Protein AF-A0A971YAR0-F1 (afdb_monomer_lite)

pLDDT: mean 70.69, std 19.48, range [30.86, 94.81]

Structure (mmCIF, N/CA/C/O backbone):
data_AF-A0A971YAR0-F1
#
_entry.id   AF-A0A971YAR0-F1
#
loop_
_atom_site.group_PDB
_atom_site.id
_atom_site.type_symbol
_atom_site.label_atom_id
_atom_site.label_alt_id
_atom_site.label_comp_id
_atom_site.label_asym_id
_atom_site.label_entity_id
_atom_site.label_seq_id
_atom_site.pdbx_PDB_ins_code
_atom_site.Cartn_x
_atom_site.Cartn_y
_atom_site.Cartn_z
_atom_site.occupancy
_atom_site.B_iso_or_equiv
_atom_site.auth_seq_id
_atom_site.auth_comp_id
_atom_site.auth_asym_id
_atom_site.auth_atom_id
_atom_site.pdbx_PDB_model_num
ATOM 1 N N . MET A 1 1 ? -24.873 -37.714 5.756 1.00 39.41 1 MET A N 1
ATOM 2 C CA . MET A 1 1 ? -25.606 -36.877 6.739 1.00 39.41 1 MET A CA 1
ATOM 3 C C . MET A 1 1 ? -24.725 -35.756 7.302 1.00 39.41 1 MET A C 1
ATOM 5 O O . MET A 1 1 ? -25.153 -34.612 7.258 1.00 39.41 1 MET A O 1
ATOM 9 N N . ALA A 1 2 ? -23.466 -36.029 7.676 1.00 34.53 2 ALA A N 1
ATOM 10 C CA . ALA A 1 2 ? -22.486 -35.012 8.099 1.00 34.53 2 ALA A CA 1
ATOM 11 C C . ALA A 1 2 ? -22.205 -33.896 7.060 1.00 34.53 2 ALA A C 1
ATOM 13 O O . ALA A 1 2 ? -22.067 -32.734 7.424 1.00 34.53 2 ALA A O 1
ATOM 14 N N . GLN A 1 3 ? -22.217 -34.210 5.757 1.00 34.34 3 GLN A N 1
ATOM 15 C CA . GLN A 1 3 ? -22.042 -33.209 4.689 1.00 34.34 3 GLN A CA 1
ATOM 16 C C . GLN A 1 3 ? -23.169 -32.164 4.614 1.00 34.34 3 GLN A C 1
ATOM 18 O O . GLN A 1 3 ? -22.907 -31.018 4.264 1.00 34.34 3 GLN A O 1
ATOM 23 N N . LYS A 1 4 ? -24.413 -32.527 4.966 1.00 45.34 4 LYS A N 1
ATOM 24 C CA . LYS A 1 4 ? -25.545 -31.581 4.960 1.00 45.34 4 LYS A CA 1
ATOM 25 C C . LYS A 1 4 ? -25.532 -30.649 6.178 1.00 45.34 4 LYS A C 1
ATOM 27 O O . LYS A 1 4 ? -25.968 -29.513 6.054 1.00 45.34 4 LYS A O 1
ATOM 32 N N . LEU A 1 5 ? -24.984 -31.103 7.310 1.00 39.19 5 LEU A N 1
ATOM 33 C CA . LEU A 1 5 ? -24.801 -30.289 8.517 1.00 39.19 5 LEU A CA 1
ATOM 34 C C . LEU A 1 5 ? -23.653 -29.278 8.343 1.00 39.19 5 LEU A C 1
ATOM 36 O O . LEU A 1 5 ? -23.787 -28.115 8.706 1.00 39.19 5 LEU A O 1
ATOM 40 N N . CYS A 1 6 ? -22.561 -29.696 7.694 1.00 32.47 6 CYS A N 1
ATOM 41 C CA . CYS A 1 6 ? -21.409 -28.838 7.404 1.00 32.47 6 CYS A CA 1
ATOM 42 C C . CYS A 1 6 ? -21.792 -27.618 6.539 1.00 32.47 6 CYS A C 1
ATOM 44 O O . CYS A 1 6 ? -21.355 -26.506 6.807 1.00 32.47 6 CYS A O 1
ATOM 46 N N . ALA A 1 7 ? -22.690 -27.802 5.564 1.00 42.50 7 ALA A N 1
ATOM 47 C CA . ALA A 1 7 ? -23.172 -26.733 4.684 1.00 42.50 7 ALA A CA 1
ATOM 48 C C . ALA A 1 7 ? -24.172 -25.752 5.336 1.00 42.50 7 ALA A C 1
ATOM 50 O O . ALA A 1 7 ? -24.438 -24.702 4.758 1.00 42.50 7 ALA A O 1
ATOM 51 N N . GLN A 1 8 ? -24.750 -26.095 6.495 1.00 42.44 8 GLN A N 1
ATOM 52 C CA . GLN A 1 8 ? -25.679 -25.228 7.239 1.00 42.44 8 GLN A CA 1
ATOM 53 C C . GLN A 1 8 ? -25.004 -24.475 8.394 1.00 42.44 8 GLN A C 1
ATOM 55 O O . GLN A 1 8 ? -25.495 -23.422 8.785 1.00 42.44 8 GLN A O 1
ATOM 60 N N . VAL A 1 9 ? -23.897 -25.002 8.931 1.00 42.75 9 VAL A N 1
ATOM 61 C CA . VAL A 1 9 ? -23.142 -24.395 10.044 1.00 42.75 9 VAL A CA 1
ATOM 62 C C . VAL A 1 9 ? -22.000 -23.507 9.543 1.00 42.75 9 VAL A C 1
ATOM 64 O O . VAL A 1 9 ? -21.691 -22.493 10.161 1.00 42.75 9 VAL A O 1
ATOM 67 N N . LEU A 1 10 ? -21.389 -23.851 8.406 1.00 34.78 10 LEU A N 1
ATOM 68 C CA . LEU A 1 10 ? -20.441 -22.972 7.732 1.00 34.78 10 LEU A CA 1
ATOM 69 C C . LEU A 1 10 ? -21.243 -21.990 6.885 1.00 34.78 10 LEU A C 1
ATOM 71 O O . LEU A 1 10 ? -21.615 -22.302 5.751 1.00 34.78 10 LEU A O 1
ATOM 75 N N . GLU A 1 11 ? -21.525 -20.807 7.434 1.00 35.91 11 GLU A N 1
ATOM 76 C CA . GLU A 1 11 ? -21.891 -19.660 6.610 1.00 35.91 11 GLU A CA 1
ATOM 77 C C . GLU A 1 11 ? -20.928 -19.615 5.425 1.00 35.91 11 GLU A C 1
ATOM 79 O O . GLU A 1 11 ? -19.709 -19.538 5.591 1.00 35.91 11 GLU A O 1
ATOM 84 N N . LYS A 1 12 ? -21.496 -19.747 4.223 1.00 30.86 12 LYS A N 1
ATOM 85 C CA . LYS A 1 12 ? -20.784 -19.665 2.951 1.00 30.86 12 LYS A CA 1
ATOM 86 C C . LYS A 1 12 ? -19.817 -18.483 3.064 1.00 30.86 12 LYS A C 1
ATOM 88 O O . LYS A 1 12 ? -20.314 -17.368 3.254 1.00 30.86 12 LYS A O 1
ATOM 93 N N . PRO A 1 13 ? -18.486 -18.682 3.003 1.00 32.56 13 PRO A N 1
ATOM 94 C CA . PRO A 1 13 ? -17.567 -17.573 3.160 1.00 32.56 13 PRO A CA 1
ATOM 95 C C . PRO A 1 13 ? -17.886 -16.602 2.031 1.00 32.56 13 PRO A C 1
ATOM 97 O O . PRO A 1 13 ? -17.670 -16.897 0.853 1.00 32.56 13 PRO A O 1
ATOM 100 N N . LYS A 1 14 ? -18.487 -15.460 2.387 1.00 43.12 14 LYS A N 1
ATOM 101 C CA . LYS A 1 14 ? -18.512 -14.294 1.510 1.00 43.12 14 LYS A CA 1
ATOM 102 C C . LYS A 1 14 ? -17.048 -14.101 1.111 1.00 43.12 14 LYS A C 1
ATOM 104 O O . LYS A 1 14 ? -16.207 -14.181 2.013 1.00 43.12 14 LYS A O 1
ATOM 109 N N . PRO A 1 15 ? -16.738 -13.976 -0.193 1.00 41.28 15 PRO A N 1
ATOM 110 C CA . PRO A 1 15 ? -15.361 -13.966 -0.682 1.00 41.28 15 PRO A CA 1
ATOM 111 C C . PRO A 1 15 ? -14.512 -13.101 0.251 1.00 41.28 15 PRO A C 1
ATOM 113 O O . PRO A 1 15 ? -14.983 -12.019 0.622 1.00 41.28 15 PRO A O 1
ATOM 116 N N . PRO A 1 16 ? -13.353 -13.598 0.728 1.00 48.84 16 PRO A N 1
ATOM 117 C CA . PRO A 1 16 ? -12.630 -12.949 1.810 1.00 48.84 16 PRO A CA 1
ATOM 118 C C . PRO A 1 16 ? -12.417 -11.493 1.410 1.00 48.84 16 PRO A C 1
ATOM 120 O O . PRO A 1 16 ? -11.803 -11.235 0.381 1.00 48.84 16 PRO A O 1
ATOM 123 N N . LEU A 1 17 ? -12.954 -10.540 2.183 1.00 40.97 17 LEU A N 1
ATOM 124 C CA . LEU A 1 17 ? -12.866 -9.102 1.880 1.00 40.97 17 LEU A CA 1
ATOM 125 C C . LEU A 1 17 ? -11.411 -8.619 1.712 1.00 40.97 17 LEU A C 1
ATOM 127 O O . LEU A 1 17 ? -11.174 -7.570 1.129 1.00 40.97 17 LEU A O 1
ATOM 131 N N . TRP A 1 18 ? -10.427 -9.418 2.128 1.00 40.47 18 TRP A N 1
ATOM 132 C CA . TRP A 1 18 ? -9.013 -9.277 1.774 1.00 40.47 18 TRP A CA 1
ATOM 133 C C . TRP A 1 18 ? -8.737 -9.248 0.256 1.00 40.47 18 TRP A C 1
ATOM 135 O O . TRP A 1 18 ? -7.773 -8.621 -0.171 1.00 40.47 18 TRP A O 1
ATOM 145 N N . MET A 1 19 ? -9.609 -9.832 -0.575 1.00 39.19 19 MET A N 1
ATOM 146 C CA . MET A 1 19 ? -9.590 -9.697 -2.038 1.00 39.19 19 MET A CA 1
ATOM 147 C C . MET A 1 19 ? -10.047 -8.320 -2.535 1.00 39.19 19 MET A C 1
ATOM 149 O O . MET A 1 19 ? -9.838 -8.031 -3.700 1.00 39.19 19 MET A O 1
ATOM 153 N N . ILE A 1 20 ? -10.642 -7.456 -1.705 1.00 44.25 20 ILE A N 1
ATOM 154 C CA . ILE A 1 20 ? -10.951 -6.061 -2.078 1.00 44.25 20 ILE A CA 1
ATOM 155 C C . ILE A 1 20 ? -9.705 -5.166 -1.945 1.00 44.25 20 ILE A C 1
ATOM 157 O O . ILE A 1 20 ? -9.559 -4.176 -2.660 1.00 44.25 20 ILE A O 1
ATOM 161 N N . LEU A 1 21 ? -8.761 -5.544 -1.075 1.00 42.69 21 LEU A N 1
ATOM 162 C CA . LEU A 1 21 ? -7.435 -4.918 -0.961 1.00 42.69 21 LEU A CA 1
ATOM 163 C C . LEU A 1 21 ? -6.508 -5.284 -2.135 1.00 42.69 21 LEU A C 1
ATOM 165 O O . LEU A 1 21 ? -5.467 -4.655 -2.340 1.00 42.69 21 LEU A O 1
ATOM 169 N N . ILE A 1 22 ? -6.915 -6.278 -2.924 1.00 50.94 22 ILE A N 1
ATOM 170 C CA . ILE A 1 22 ? -6.308 -6.678 -4.186 1.00 50.94 22 ILE A CA 1
ATOM 171 C C . ILE A 1 22 ? -7.224 -6.142 -5.291 1.00 50.94 22 ILE A C 1
ATOM 173 O O . ILE A 1 22 ? -8.268 -6.735 -5.549 1.00 50.94 22 ILE A O 1
ATOM 177 N N . PRO A 1 23 ? -6.911 -5.014 -5.945 1.00 44.28 23 PRO A N 1
ATOM 178 C CA . PRO A 1 23 ? -7.763 -4.530 -7.018 1.00 44.28 23 PRO A CA 1
ATOM 179 C C . PRO A 1 23 ? -7.987 -5.612 -8.084 1.00 44.28 23 PRO A C 1
ATOM 181 O O . PRO A 1 23 ? -7.070 -6.302 -8.534 1.00 44.28 23 PRO A O 1
ATOM 184 N N . ILE A 1 24 ? -9.263 -5.767 -8.432 1.00 41.56 24 ILE A N 1
ATOM 185 C CA . ILE A 1 24 ? -9.813 -6.820 -9.277 1.00 41.56 24 ILE A CA 1
ATOM 186 C C . ILE A 1 24 ? -9.396 -6.597 -10.743 1.00 41.56 24 ILE A C 1
ATOM 188 O O . ILE A 1 24 ? -9.927 -5.740 -11.437 1.00 41.56 24 ILE A O 1
ATOM 192 N N . PHE A 1 25 ? -8.431 -7.423 -11.156 1.00 43.78 25 PHE A N 1
ATOM 193 C CA . PHE A 1 25 ? -8.344 -8.250 -12.372 1.00 43.78 25 PHE A CA 1
ATOM 194 C C . PHE A 1 25 ? -8.268 -7.635 -13.791 1.00 43.78 25 PHE A C 1
ATOM 196 O O . PHE A 1 25 ? -9.245 -7.173 -14.370 1.00 43.78 25 PHE A O 1
ATOM 203 N N . PHE A 1 26 ? -7.097 -7.848 -14.416 1.00 41.09 26 PHE A N 1
ATOM 204 C CA . PHE A 1 26 ? -6.846 -8.735 -15.578 1.00 41.09 26 PHE A CA 1
ATOM 205 C C . PHE A 1 26 ? -7.634 -8.624 -16.895 1.00 41.09 26 PHE A C 1
ATOM 207 O O . PHE A 1 26 ? -7.280 -9.318 -17.846 1.00 41.09 26 PHE A O 1
ATOM 214 N N . ILE A 1 27 ? -8.635 -7.762 -17.035 1.00 36.16 27 ILE A N 1
ATOM 215 C CA . ILE A 1 27 ? -9.482 -7.789 -18.240 1.00 36.16 27 ILE A CA 1
ATOM 216 C C . ILE A 1 27 ? -8.954 -6.867 -19.350 1.00 36.16 27 ILE A C 1
ATOM 218 O O . ILE A 1 27 ? -9.057 -7.207 -20.526 1.00 36.16 27 ILE A O 1
ATOM 222 N N . PHE A 1 28 ? -8.289 -5.758 -19.019 1.00 35.97 28 PHE A N 1
ATOM 223 C CA . PHE A 1 28 ? -7.847 -4.796 -20.042 1.00 35.97 28 PHE A CA 1
ATOM 224 C C . PHE A 1 28 ? -6.540 -5.148 -20.763 1.00 35.97 28 PHE A C 1
ATOM 226 O O . PHE A 1 28 ? -6.228 -4.541 -21.781 1.00 35.97 28 PHE A O 1
ATOM 233 N N . PHE A 1 29 ? -5.820 -6.186 -20.329 1.00 35.81 29 PHE A N 1
ATOM 234 C CA . PHE A 1 29 ? -4.683 -6.723 -21.090 1.00 35.81 29 PHE A CA 1
ATOM 235 C C . PHE A 1 29 ? -5.084 -7.813 -22.099 1.00 35.81 29 PHE A C 1
ATOM 237 O O . PHE A 1 29 ? -4.245 -8.259 -22.879 1.00 35.81 29 PHE A O 1
ATOM 244 N N . ALA A 1 30 ? -6.362 -8.220 -22.135 1.00 35.16 30 ALA A N 1
ATOM 245 C CA . ALA A 1 30 ? -6.854 -9.346 -22.933 1.00 35.16 30 ALA A CA 1
ATOM 246 C C . ALA A 1 30 ? -6.723 -9.167 -24.457 1.00 35.16 30 ALA A C 1
ATOM 248 O O . ALA A 1 30 ? -6.580 -10.162 -25.163 1.00 35.16 30 ALA A O 1
ATOM 249 N N . GLN A 1 31 ? -6.690 -7.937 -24.981 1.00 34.34 31 GLN A N 1
ATOM 250 C CA . GLN A 1 31 ? -6.582 -7.721 -26.433 1.00 34.34 31 GLN A CA 1
ATOM 251 C C . GLN A 1 31 ? -5.169 -7.945 -27.005 1.00 34.34 31 GLN A C 1
ATOM 253 O O . GLN A 1 31 ? -5.053 -8.235 -28.191 1.00 34.34 31 GLN A O 1
ATOM 258 N N . LYS A 1 32 ? -4.108 -7.929 -26.180 1.00 37.78 32 LYS A N 1
ATOM 259 C CA . LYS A 1 32 ? -2.746 -8.375 -26.565 1.00 37.78 32 LYS A CA 1
ATOM 260 C C . LYS A 1 32 ? -2.395 -9.775 -26.010 1.00 37.78 32 LYS A C 1
ATOM 262 O O . LYS A 1 32 ? -1.266 -10.236 -26.150 1.00 37.78 32 LYS A O 1
ATOM 267 N N . MET A 1 33 ? -3.356 -10.487 -25.404 1.00 36.94 33 MET A N 1
ATOM 268 C CA . MET A 1 33 ? -3.136 -11.694 -24.581 1.00 36.94 33 MET A CA 1
ATOM 269 C C . MET A 1 33 ? -3.247 -13.031 -25.332 1.00 36.94 33 MET A C 1
ATOM 271 O O . MET A 1 33 ? -3.448 -14.073 -24.710 1.00 36.94 33 MET A O 1
ATOM 275 N N . GLN A 1 34 ? -3.103 -13.051 -26.658 1.00 33.66 34 GLN A N 1
ATOM 276 C CA . GLN A 1 34 ? -3.107 -14.322 -27.396 1.00 33.66 34 GLN A CA 1
ATOM 277 C C . GLN A 1 34 ? -1.760 -15.075 -27.300 1.00 33.66 34 GLN A C 1
ATOM 279 O O . GLN A 1 34 ? -1.705 -16.254 -27.636 1.00 33.66 34 GLN A O 1
ATOM 284 N N . GLN A 1 35 ? -0.699 -14.445 -26.764 1.00 38.16 35 GLN A N 1
ATOM 285 C CA . GLN A 1 35 ? 0.647 -15.039 -26.639 1.00 38.16 35 GLN A CA 1
ATOM 286 C C . GLN A 1 35 ? 1.118 -15.357 -25.198 1.00 38.16 35 GLN A C 1
ATOM 288 O O . GLN A 1 35 ? 2.172 -15.960 -25.034 1.00 38.16 35 GLN A O 1
ATOM 293 N N . TYR A 1 36 ? 0.368 -15.027 -24.137 1.00 39.91 36 TYR A N 1
ATOM 294 C CA . TYR A 1 36 ? 0.932 -14.934 -22.770 1.00 39.91 36 TYR A CA 1
ATOM 295 C C . TYR A 1 36 ? 0.249 -15.801 -21.692 1.00 39.91 36 TYR A C 1
ATOM 297 O O . TYR A 1 36 ? 0.020 -15.357 -20.568 1.00 39.91 36 TYR A O 1
ATOM 305 N N . ARG A 1 37 ? -0.033 -17.083 -21.968 1.00 37.09 37 ARG A N 1
ATOM 306 C CA . ARG A 1 37 ? -0.578 -18.003 -20.939 1.00 37.09 37 ARG A CA 1
ATOM 307 C C . ARG A 1 37 ? 0.352 -18.214 -19.726 1.00 37.09 37 ARG A C 1
ATOM 309 O O . ARG A 1 37 ? -0.143 -18.530 -18.654 1.00 37.09 37 ARG A O 1
ATOM 316 N N . ALA A 1 38 ? 1.656 -17.953 -19.854 1.00 41.38 38 ALA A N 1
ATOM 317 C CA . ALA A 1 38 ? 2.619 -17.973 -18.743 1.00 41.38 38 ALA A CA 1
ATOM 318 C C . ALA A 1 38 ? 2.750 -16.626 -17.986 1.00 41.38 38 ALA A C 1
ATOM 320 O O . ALA A 1 38 ? 3.258 -16.587 -16.869 1.00 41.38 38 ALA A O 1
ATOM 321 N N . GLY A 1 39 ? 2.286 -15.507 -18.562 1.00 39.69 39 GLY A N 1
ATOM 322 C CA . GLY A 1 39 ? 2.438 -14.172 -17.959 1.00 39.69 39 GLY A CA 1
ATOM 323 C C . GLY A 1 39 ? 1.466 -13.885 -16.817 1.00 39.69 39 GLY A C 1
ATOM 324 O O . GLY A 1 39 ? 1.789 -13.128 -15.906 1.00 39.69 39 GLY A O 1
ATOM 325 N N . HIS A 1 40 ? 0.290 -14.515 -16.839 1.00 43.59 40 HIS A N 1
ATOM 326 C CA . HIS A 1 40 ? -0.781 -14.282 -15.871 1.00 43.59 40 HIS A CA 1
ATOM 327 C C . HIS A 1 40 ? -0.398 -14.718 -14.449 1.00 43.59 40 HIS A C 1
ATOM 329 O O . HIS A 1 40 ? -0.542 -13.948 -13.502 1.00 43.59 40 HIS A O 1
ATOM 335 N N . GLU A 1 41 ? 0.139 -15.930 -14.288 1.00 45.78 41 GLU A N 1
ATOM 336 C CA . GLU A 1 41 ? 0.553 -16.441 -12.975 1.00 45.78 41 GLU A CA 1
ATOM 337 C C . GLU A 1 41 ? 1.734 -15.660 -12.395 1.00 45.78 41 GLU A C 1
ATOM 339 O O . GLU A 1 41 ? 1.737 -15.351 -11.204 1.00 45.78 41 GLU A O 1
ATOM 344 N N . ASN A 1 42 ? 2.700 -15.279 -13.235 1.00 45.25 42 ASN A N 1
ATOM 345 C CA . ASN A 1 42 ? 3.830 -14.453 -12.814 1.00 45.25 42 ASN A CA 1
ATOM 346 C C . ASN A 1 42 ? 3.392 -13.041 -12.422 1.00 45.25 42 ASN A C 1
ATOM 348 O O . ASN A 1 42 ? 3.889 -12.513 -11.434 1.00 45.25 42 ASN A O 1
ATOM 352 N N . PHE A 1 43 ? 2.426 -12.443 -13.122 1.00 45.31 43 PHE A N 1
ATOM 353 C CA . PHE A 1 43 ? 1.889 -11.140 -12.736 1.00 45.31 43 PHE A CA 1
ATOM 354 C C . PHE A 1 43 ? 1.130 -11.205 -11.408 1.00 45.31 43 PHE A C 1
ATOM 356 O O . PHE A 1 43 ? 1.403 -10.393 -10.530 1.00 45.31 43 PHE A O 1
ATOM 363 N N . VAL A 1 44 ? 0.223 -12.179 -11.222 1.00 49.59 44 VAL A N 1
ATOM 364 C CA . VAL A 1 44 ? -0.472 -12.376 -9.932 1.00 49.59 44 VAL A CA 1
ATOM 365 C C . VAL A 1 44 ? 0.556 -12.543 -8.816 1.00 49.59 44 VAL A C 1
ATOM 367 O O . VAL A 1 44 ? 0.474 -11.873 -7.789 1.00 49.59 44 VAL A O 1
ATOM 370 N N . ARG A 1 45 ? 1.554 -13.406 -9.033 1.00 55.53 45 ARG A N 1
ATOM 371 C CA . ARG A 1 45 ? 2.616 -13.672 -8.064 1.00 55.53 45 ARG A CA 1
ATOM 372 C C . ARG A 1 45 ? 3.397 -12.400 -7.738 1.00 55.53 45 ARG A C 1
ATOM 374 O O . ARG A 1 45 ? 3.489 -12.052 -6.569 1.00 55.53 45 ARG A O 1
ATOM 381 N N . ASN A 1 46 ? 3.878 -11.667 -8.738 1.00 59.12 46 ASN A N 1
ATOM 382 C CA . ASN A 1 46 ? 4.686 -10.460 -8.544 1.00 59.12 46 ASN A CA 1
ATOM 383 C C . ASN A 1 46 ? 3.882 -9.293 -7.949 1.00 59.12 46 ASN A C 1
ATOM 385 O O . ASN A 1 46 ? 4.415 -8.513 -7.167 1.00 59.12 46 ASN A O 1
ATOM 389 N N . TYR A 1 47 ? 2.589 -9.190 -8.262 1.00 61.91 47 TYR A N 1
ATOM 390 C CA . TYR A 1 47 ? 1.708 -8.162 -7.709 1.00 61.91 47 TYR A CA 1
ATOM 391 C C . TYR A 1 47 ? 1.342 -8.421 -6.238 1.00 61.91 47 TYR A C 1
ATOM 393 O O . TYR A 1 47 ? 1.224 -7.487 -5.434 1.00 61.91 47 TYR A O 1
ATOM 401 N N . LEU A 1 48 ? 1.148 -9.695 -5.881 1.00 68.44 48 LEU A N 1
ATOM 402 C CA . LEU A 1 48 ? 0.738 -10.108 -4.540 1.00 68.44 48 LEU A CA 1
ATOM 403 C C . LEU A 1 48 ? 1.910 -10.324 -3.588 1.00 68.44 48 LEU A C 1
ATOM 405 O O . LEU A 1 48 ? 1.723 -10.162 -2.385 1.00 68.44 48 LEU A O 1
ATOM 409 N N . ILE A 1 49 ? 3.106 -10.652 -4.082 1.00 77.88 49 ILE A N 1
ATOM 410 C CA . ILE A 1 49 ? 4.227 -11.032 -3.214 1.00 77.88 49 ILE A CA 1
ATOM 411 C C . ILE A 1 49 ? 4.634 -9.904 -2.262 1.00 77.88 49 ILE A C 1
ATOM 413 O O . ILE A 1 49 ? 4.802 -10.147 -1.071 1.00 77.88 49 ILE A O 1
ATOM 417 N N . SER A 1 50 ? 4.708 -8.659 -2.743 1.00 81.31 50 SER A N 1
ATOM 418 C CA . SER A 1 50 ? 5.024 -7.495 -1.906 1.00 81.31 50 SER A CA 1
ATOM 419 C C . SER A 1 50 ? 3.964 -7.267 -0.828 1.00 81.31 50 SER A C 1
ATOM 421 O O . SER A 1 50 ? 4.302 -6.996 0.321 1.00 81.31 50 SER A O 1
ATOM 423 N N . ARG A 1 51 ? 2.682 -7.445 -1.173 1.00 83.31 51 ARG A N 1
ATOM 424 C CA . ARG A 1 51 ? 1.552 -7.313 -0.240 1.00 83.31 51 ARG A CA 1
ATOM 425 C C . ARG A 1 51 ? 1.544 -8.416 0.811 1.00 83.31 51 ARG A C 1
ATOM 427 O O . ARG A 1 51 ? 1.378 -8.109 1.985 1.00 83.31 51 ARG A O 1
ATOM 434 N N . SER A 1 52 ? 1.775 -9.662 0.397 1.00 79.19 52 SER A N 1
ATOM 435 C CA . SER A 1 52 ? 1.898 -10.806 1.305 1.00 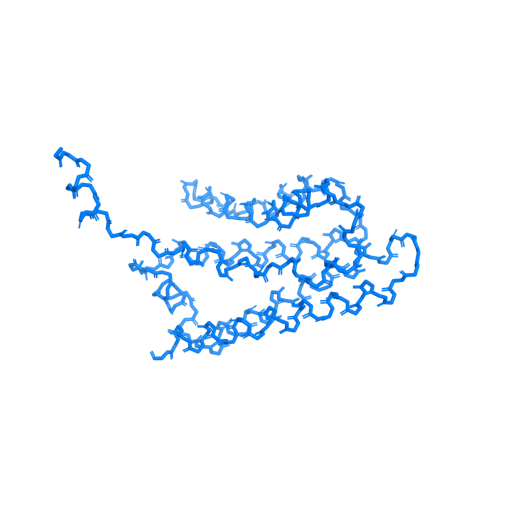79.19 52 SER A CA 1
ATOM 436 C C . SER A 1 52 ? 3.026 -10.576 2.298 1.00 79.19 52 SER A C 1
ATOM 438 O O . SER A 1 52 ? 2.785 -10.606 3.493 1.00 79.19 52 SER A O 1
ATOM 440 N N . ARG A 1 53 ? 4.225 -10.217 1.818 1.00 83.88 53 ARG A N 1
ATOM 441 C CA . ARG A 1 53 ? 5.381 -9.953 2.687 1.00 83.88 53 ARG A CA 1
ATOM 442 C C . ARG A 1 53 ? 5.111 -8.847 3.708 1.00 83.88 53 ARG A C 1
ATOM 444 O O . ARG A 1 53 ? 5.528 -8.973 4.851 1.00 83.88 53 ARG A O 1
ATOM 451 N N . CYS A 1 54 ? 4.407 -7.781 3.318 1.00 84.62 54 CYS A N 1
ATOM 452 C CA . CYS A 1 54 ? 4.013 -6.722 4.252 1.00 84.62 54 CYS A CA 1
ATOM 453 C C . CYS A 1 54 ? 3.036 -7.227 5.320 1.00 84.62 54 CYS A C 1
ATOM 455 O O . CYS A 1 54 ? 3.168 -6.857 6.484 1.00 84.62 54 CYS A O 1
ATOM 457 N N . LEU A 1 55 ? 2.062 -8.054 4.934 1.00 81.19 55 LEU A N 1
ATOM 458 C CA . LEU A 1 55 ? 1.108 -8.647 5.869 1.00 81.19 55 LEU A CA 1
ATOM 459 C C . LEU A 1 55 ? 1.805 -9.622 6.826 1.00 81.19 55 LEU A C 1
ATOM 461 O O . LEU A 1 55 ? 1.619 -9.513 8.033 1.00 81.19 55 LEU A O 1
ATOM 465 N N . ASP A 1 56 ? 2.641 -10.515 6.298 1.00 78.06 56 ASP A N 1
ATOM 466 C CA . ASP A 1 56 ? 3.402 -11.496 7.076 1.00 78.06 56 ASP A CA 1
ATOM 467 C C . ASP A 1 56 ? 4.314 -10.792 8.093 1.00 78.06 56 ASP A C 1
ATOM 469 O O . ASP A 1 56 ? 4.333 -11.144 9.272 1.00 78.06 56 ASP A O 1
ATOM 473 N N . ALA A 1 57 ? 5.005 -9.728 7.671 1.00 82.56 57 ALA A N 1
ATOM 474 C CA . ALA A 1 57 ? 5.848 -8.934 8.558 1.00 82.56 57 ALA A CA 1
ATOM 475 C C . ALA A 1 57 ? 5.040 -8.167 9.621 1.00 82.56 57 ALA A C 1
ATOM 477 O O . ALA A 1 57 ? 5.495 -8.033 10.757 1.00 82.56 57 ALA A O 1
ATOM 478 N N . ALA A 1 58 ? 3.835 -7.691 9.291 1.00 79.25 58 ALA A N 1
ATOM 479 C CA . ALA A 1 58 ? 2.943 -7.063 10.264 1.00 79.25 58 ALA A CA 1
ATOM 480 C C . ALA A 1 58 ? 2.434 -8.070 11.311 1.00 79.25 58 ALA A C 1
ATOM 482 O O . ALA A 1 58 ? 2.410 -7.756 12.499 1.00 79.25 58 ALA A O 1
ATOM 483 N N . VAL A 1 59 ? 2.098 -9.298 10.900 1.00 75.62 59 VAL A N 1
ATOM 484 C CA . VAL A 1 59 ? 1.747 -10.390 11.824 1.00 75.62 59 VAL A CA 1
ATOM 485 C C . VAL A 1 59 ? 2.931 -10.716 12.735 1.00 75.62 59 VAL A C 1
ATOM 487 O O . VAL A 1 59 ? 2.792 -10.685 13.957 1.00 75.62 59 VAL A O 1
ATOM 490 N N . GLN A 1 60 ? 4.119 -10.925 12.162 1.00 80.12 60 GLN A N 1
ATOM 491 C CA . GLN A 1 60 ? 5.327 -11.231 12.927 1.00 80.12 60 GLN A CA 1
ATOM 492 C C . GLN A 1 60 ? 5.691 -10.111 13.914 1.00 80.12 60 GLN A C 1
ATOM 494 O O . GLN A 1 60 ? 6.126 -10.383 15.034 1.00 80.12 60 GLN A O 1
ATOM 499 N N . SER A 1 61 ? 5.500 -8.846 13.531 1.00 87.44 61 SER A N 1
ATOM 500 C CA . SER A 1 61 ? 5.711 -7.691 14.411 1.00 87.44 61 SER A CA 1
ATOM 501 C C . SER A 1 61 ? 4.805 -7.736 15.644 1.00 87.44 61 SER A C 1
ATOM 503 O O . SER A 1 61 ? 5.253 -7.432 16.751 1.00 87.44 61 SER A O 1
ATOM 505 N N . LEU A 1 62 ? 3.549 -8.159 15.487 1.00 80.38 62 LEU A N 1
ATOM 506 C CA . LEU A 1 62 ? 2.616 -8.297 16.606 1.00 80.38 62 LEU A CA 1
ATOM 507 C C . LEU A 1 62 ? 2.945 -9.479 17.512 1.00 80.38 62 LEU A C 1
ATOM 509 O O . LEU A 1 62 ? 2.865 -9.338 18.729 1.00 80.38 62 LEU A O 1
ATOM 513 N N . GLU A 1 63 ? 3.341 -10.614 16.938 1.00 83.62 63 GLU A N 1
ATOM 514 C CA . GLU A 1 63 ? 3.713 -11.809 17.703 1.00 83.62 63 GLU A CA 1
ATOM 515 C C . GLU A 1 63 ? 5.010 -11.611 18.496 1.00 83.62 63 GLU A C 1
ATOM 517 O O . GLU A 1 63 ? 5.111 -12.014 19.652 1.00 83.62 63 GLU A O 1
ATOM 522 N N . SER A 1 64 ? 6.006 -10.971 17.880 1.00 87.75 64 SER A N 1
ATOM 523 C CA . SER A 1 64 ? 7.329 -10.758 18.479 1.00 87.75 64 SER A CA 1
ATOM 524 C C . SER A 1 64 ? 7.437 -9.486 19.324 1.00 87.75 64 SER A C 1
ATOM 526 O O . SER A 1 64 ? 8.433 -9.302 20.023 1.00 87.75 64 SER A O 1
ATOM 528 N N . GLY A 1 65 ? 6.470 -8.567 19.222 1.00 87.25 65 GLY A N 1
ATOM 529 C CA . GLY A 1 65 ? 6.538 -7.231 19.823 1.00 87.25 65 GLY A CA 1
ATOM 530 C C . GLY A 1 65 ? 7.612 -6.312 19.218 1.00 87.25 65 GLY A C 1
ATOM 531 O O . GLY A 1 65 ? 7.840 -5.219 19.736 1.00 87.25 65 GLY A O 1
ATOM 532 N N . SER A 1 66 ? 8.278 -6.737 18.141 1.00 88.56 66 SER A N 1
ATOM 533 C CA . SER A 1 66 ? 9.340 -5.983 17.463 1.00 88.56 66 SER A CA 1
ATOM 534 C C . SER A 1 66 ? 8.772 -5.113 16.337 1.00 88.56 66 SER A C 1
ATOM 536 O O . SER A 1 66 ? 7.722 -5.447 15.788 1.00 88.56 66 SER A O 1
ATOM 538 N N . PRO A 1 67 ? 9.417 -3.993 15.960 1.00 90.19 67 PRO A N 1
ATOM 539 C CA . PRO A 1 67 ? 8.982 -3.192 14.816 1.00 90.19 67 PRO A CA 1
ATOM 540 C C . PRO A 1 67 ? 9.096 -3.978 13.500 1.00 90.19 67 PRO A C 1
ATOM 542 O O . PRO A 1 67 ? 9.906 -4.896 13.383 1.00 90.19 67 PRO A O 1
ATOM 545 N N . ILE A 1 68 ? 8.299 -3.595 12.500 1.00 90.38 68 ILE A N 1
ATOM 546 C CA . ILE A 1 68 ? 8.363 -4.187 11.158 1.00 90.38 68 ILE A CA 1
ATOM 547 C C . ILE A 1 68 ? 9.714 -3.851 10.515 1.00 90.38 68 ILE A C 1
ATOM 549 O O . ILE A 1 68 ? 10.054 -2.679 10.339 1.00 90.38 68 ILE A O 1
ATOM 553 N N . ASP A 1 69 ? 10.454 -4.880 10.102 1.00 91.81 69 ASP A N 1
ATOM 554 C CA . ASP A 1 69 ? 11.708 -4.736 9.359 1.00 91.81 69 ASP A CA 1
ATOM 555 C C . ASP A 1 69 ? 11.433 -4.504 7.863 1.00 91.81 69 ASP A C 1
ATOM 557 O O . ASP A 1 69 ? 11.487 -5.408 7.024 1.00 91.81 69 ASP A O 1
ATOM 561 N N . VAL A 1 70 ? 11.094 -3.258 7.519 1.00 92.00 70 VAL A N 1
ATOM 562 C CA . VAL A 1 70 ? 10.925 -2.830 6.121 1.00 92.00 70 VAL A CA 1
ATOM 563 C C . VAL A 1 70 ? 12.185 -3.090 5.277 1.00 92.00 70 VAL A C 1
ATOM 565 O O . VAL A 1 70 ? 12.034 -3.612 4.166 1.00 92.00 70 VAL A O 1
ATOM 568 N N . PRO A 1 71 ? 13.416 -2.787 5.746 1.00 92.12 71 PRO A N 1
ATOM 569 C CA . PRO A 1 71 ? 14.635 -3.132 5.016 1.00 92.12 71 PRO A CA 1
ATOM 570 C C . PRO A 1 71 ? 14.718 -4.606 4.603 1.00 92.12 71 PRO A C 1
ATOM 572 O O . PRO A 1 71 ? 15.081 -4.885 3.457 1.00 92.12 71 PRO A O 1
ATOM 575 N N . ALA A 1 72 ? 14.334 -5.550 5.469 1.00 90.81 72 ALA A N 1
A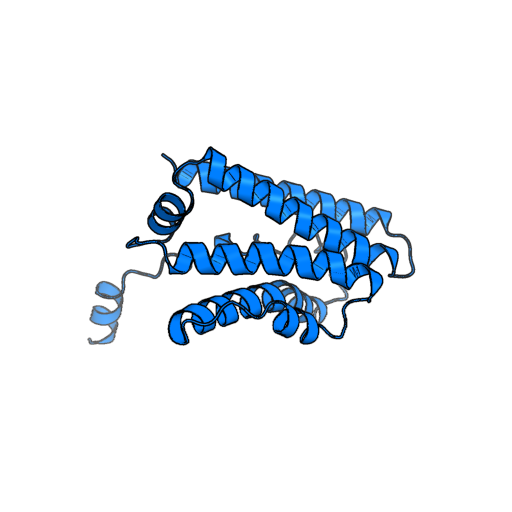TOM 576 C CA . ALA A 1 72 ? 14.303 -6.971 5.119 1.00 90.81 72 ALA A CA 1
ATOM 577 C C . ALA A 1 72 ? 13.342 -7.263 3.953 1.00 90.81 72 ALA A C 1
ATOM 579 O O . ALA A 1 72 ? 13.729 -7.929 2.990 1.00 90.81 72 ALA A O 1
ATOM 580 N N . ILE A 1 73 ? 12.125 -6.704 3.976 1.00 88.31 73 ILE A N 1
ATOM 581 C CA . ILE A 1 73 ? 11.133 -6.870 2.895 1.00 88.31 73 ILE A CA 1
ATOM 582 C C . ILE A 1 73 ? 11.660 -6.299 1.572 1.00 88.31 73 ILE A C 1
ATOM 584 O O . ILE A 1 73 ? 11.491 -6.909 0.511 1.00 88.31 73 ILE A O 1
ATOM 588 N N . VAL A 1 74 ? 12.309 -5.132 1.632 1.00 88.56 74 VAL A N 1
ATOM 589 C CA . VAL A 1 74 ? 12.911 -4.480 0.464 1.00 88.56 74 VAL A CA 1
ATOM 590 C C . VAL A 1 74 ? 14.051 -5.324 -0.107 1.00 88.56 74 VAL A C 1
ATOM 592 O O . VAL A 1 74 ? 14.129 -5.512 -1.319 1.00 88.56 74 VAL A O 1
ATOM 595 N N . ASN A 1 75 ? 14.888 -5.909 0.748 1.00 87.69 75 ASN A N 1
ATOM 596 C CA . ASN A 1 75 ? 16.000 -6.764 0.330 1.00 87.69 75 ASN A CA 1
ATOM 597 C C . ASN A 1 75 ? 15.550 -8.092 -0.292 1.00 87.69 75 ASN A C 1
ATOM 599 O O . ASN A 1 75 ? 16.230 -8.603 -1.177 1.00 87.69 75 ASN A O 1
ATOM 603 N N . MET A 1 76 ? 14.380 -8.617 0.087 1.00 84.00 76 MET A N 1
ATOM 604 C CA . MET A 1 76 ? 13.780 -9.787 -0.571 1.00 84.00 76 MET A CA 1
ATOM 605 C C . MET A 1 76 ? 13.310 -9.511 -2.011 1.00 84.00 76 MET A C 1
ATOM 607 O O . MET A 1 76 ? 12.916 -10.442 -2.720 1.00 84.00 76 MET A O 1
ATOM 611 N N . ALA A 1 77 ? 13.260 -8.250 -2.444 1.00 80.62 77 ALA A N 1
ATOM 612 C CA . ALA A 1 77 ? 12.903 -7.850 -3.803 1.00 80.62 77 ALA A CA 1
ATOM 613 C C . ALA A 1 77 ? 14.163 -7.464 -4.597 1.00 80.62 77 ALA A C 1
ATOM 615 O O . ALA A 1 77 ? 14.316 -6.327 -5.038 1.00 80.62 77 ALA A O 1
ATOM 616 N N . ALA A 1 78 ? 15.081 -8.426 -4.741 1.00 71.94 78 ALA A N 1
ATOM 617 C CA . ALA A 1 78 ? 16.390 -8.231 -5.370 1.00 71.94 78 ALA A CA 1
ATOM 618 C C . ALA A 1 78 ? 16.313 -7.764 -6.835 1.00 71.94 78 ALA A C 1
ATOM 620 O O . ALA A 1 78 ? 17.218 -7.080 -7.297 1.00 71.94 78 ALA A O 1
ATOM 621 N N . ASP A 1 79 ? 15.217 -8.076 -7.532 1.00 74.94 79 ASP A N 1
ATOM 622 C CA . ASP A 1 79 ? 15.020 -7.734 -8.946 1.00 74.94 79 ASP A CA 1
ATOM 623 C C . ASP A 1 79 ? 14.584 -6.273 -9.174 1.00 74.94 79 ASP A C 1
ATOM 625 O O . ASP A 1 79 ? 14.428 -5.837 -10.315 1.00 74.94 79 ASP A O 1
ATOM 629 N N . ILE A 1 80 ? 14.346 -5.502 -8.105 1.00 78.88 80 ILE A N 1
ATOM 630 C CA . ILE A 1 80 ? 13.949 -4.096 -8.223 1.00 78.88 80 ILE A CA 1
ATOM 631 C C . ILE A 1 80 ? 15.183 -3.236 -8.520 1.00 78.88 80 ILE A C 1
ATOM 633 O O . ILE A 1 80 ? 16.140 -3.276 -7.743 1.00 78.88 80 ILE A O 1
ATOM 637 N N . PRO A 1 81 ? 15.152 -2.395 -9.573 1.00 78.88 81 PRO A N 1
ATOM 638 C CA . PRO A 1 81 ? 16.254 -1.491 -9.884 1.00 78.88 81 PRO A CA 1
ATOM 639 C C . PRO A 1 81 ? 16.610 -0.582 -8.704 1.00 78.88 81 PRO A C 1
ATOM 641 O O . PRO A 1 81 ? 15.719 -0.030 -8.052 1.00 78.88 81 PRO A O 1
ATOM 644 N N . ASP A 1 82 ? 17.901 -0.323 -8.488 1.00 84.12 82 ASP A N 1
ATOM 645 C CA . ASP A 1 82 ? 18.368 0.539 -7.390 1.00 84.12 82 ASP A CA 1
ATOM 646 C C . ASP A 1 82 ? 17.757 1.947 -7.433 1.00 84.12 82 ASP A C 1
ATOM 648 O O . ASP A 1 82 ? 17.473 2.543 -6.396 1.00 84.12 82 ASP A O 1
ATOM 652 N N . THR A 1 83 ? 17.456 2.460 -8.629 1.00 81.75 83 THR A N 1
ATOM 653 C CA . THR A 1 83 ? 16.777 3.752 -8.811 1.00 81.75 83 THR A CA 1
ATOM 654 C C . THR A 1 83 ? 15.318 3.740 -8.350 1.00 81.75 83 THR A C 1
ATOM 656 O O . THR A 1 83 ? 14.792 4.779 -7.963 1.00 81.75 83 THR A O 1
ATOM 659 N N . ALA A 1 84 ? 14.655 2.580 -8.380 1.00 84.50 84 ALA A N 1
ATOM 660 C CA . ALA A 1 84 ? 13.277 2.393 -7.925 1.00 84.50 84 ALA A CA 1
ATOM 661 C C . ALA A 1 84 ? 13.194 1.946 -6.456 1.00 84.50 84 ALA A C 1
ATOM 663 O O . ALA A 1 84 ? 12.127 2.033 -5.847 1.00 84.50 84 ALA A O 1
ATOM 664 N N . ARG A 1 85 ? 14.313 1.511 -5.862 1.00 88.94 85 ARG A N 1
ATOM 665 C CA . ARG A 1 85 ? 14.393 1.002 -4.487 1.00 88.94 85 ARG A CA 1
ATOM 666 C C . ARG A 1 85 ? 13.897 2.001 -3.424 1.00 88.94 85 ARG A C 1
ATOM 668 O O . ARG A 1 85 ? 13.145 1.562 -2.553 1.00 88.94 85 ARG A O 1
ATOM 675 N N . PRO A 1 86 ? 14.192 3.319 -3.481 1.00 93.38 86 PRO A N 1
ATOM 676 C CA . PRO A 1 86 ? 13.616 4.282 -2.535 1.00 93.38 86 PRO A CA 1
ATOM 677 C C . PRO A 1 86 ? 12.089 4.397 -2.651 1.00 93.38 86 PRO A C 1
ATOM 679 O O . PRO A 1 86 ? 11.388 4.408 -1.640 1.00 93.38 86 PRO A O 1
ATOM 682 N N . ALA A 1 87 ? 11.562 4.430 -3.881 1.00 89.38 87 ALA A N 1
ATOM 683 C CA . ALA A 1 87 ? 10.123 4.504 -4.131 1.00 89.38 87 ALA A CA 1
ATOM 684 C C . ALA A 1 87 ? 9.403 3.222 -3.684 1.00 89.38 87 ALA A C 1
ATOM 686 O O . ALA A 1 87 ? 8.340 3.288 -3.067 1.00 89.38 87 ALA A O 1
ATOM 687 N N . TYR A 1 88 ? 10.019 2.063 -3.928 1.00 89.62 88 TYR A N 1
ATOM 688 C CA . TYR A 1 88 ? 9.538 0.782 -3.429 1.00 89.62 88 TYR A CA 1
ATOM 689 C C . TYR A 1 88 ? 9.521 0.748 -1.900 1.00 89.62 88 TYR A C 1
ATOM 691 O O . TYR A 1 88 ? 8.502 0.404 -1.313 1.00 89.62 88 TYR A O 1
ATOM 699 N N . SER A 1 89 ? 10.606 1.174 -1.244 1.00 93.75 89 SER A N 1
ATOM 700 C CA . SER A 1 89 ? 10.676 1.220 0.219 1.00 93.75 89 SER A CA 1
ATOM 701 C C . SER A 1 89 ? 9.569 2.085 0.813 1.00 93.75 89 SER A C 1
ATOM 703 O O . SER A 1 89 ? 8.918 1.650 1.755 1.00 93.75 89 SER A O 1
ATOM 705 N N . ALA A 1 90 ? 9.313 3.272 0.255 1.00 94.38 90 ALA A N 1
ATOM 706 C CA . ALA A 1 90 ? 8.252 4.152 0.742 1.00 94.38 90 ALA A CA 1
ATOM 707 C C . ALA A 1 90 ? 6.857 3.514 0.603 1.00 94.38 90 ALA A C 1
ATOM 709 O O . ALA A 1 90 ? 6.033 3.608 1.514 1.00 94.38 90 ALA A O 1
ATOM 710 N N . TRP A 1 91 ? 6.603 2.829 -0.516 1.00 93.25 91 TRP A N 1
ATOM 711 C CA . TRP A 1 91 ? 5.357 2.096 -0.729 1.00 93.25 91 TRP A CA 1
ATOM 712 C C . TRP A 1 91 ? 5.193 0.918 0.245 1.00 93.25 91 TRP A C 1
ATOM 714 O O . TRP A 1 91 ? 4.125 0.770 0.840 1.00 93.25 91 TRP A O 1
ATOM 724 N N . ILE A 1 92 ? 6.251 0.128 0.457 1.00 93.50 92 ILE A N 1
ATOM 725 C CA . ILE A 1 92 ? 6.268 -0.992 1.408 1.00 93.50 92 ILE A CA 1
ATOM 726 C C . ILE A 1 92 ? 6.040 -0.513 2.839 1.00 93.50 92 ILE A C 1
ATOM 728 O O . ILE A 1 92 ? 5.229 -1.116 3.535 1.00 93.50 92 ILE A O 1
ATOM 732 N N . THR A 1 93 ? 6.672 0.584 3.265 1.00 94.81 93 THR A N 1
ATOM 733 C CA . THR A 1 93 ? 6.434 1.170 4.593 1.00 94.81 93 THR A CA 1
ATOM 734 C C . THR A 1 93 ? 4.955 1.491 4.791 1.00 94.81 93 THR A C 1
ATOM 736 O O . THR A 1 93 ? 4.334 0.979 5.717 1.00 94.81 93 THR A O 1
ATOM 739 N N . ALA A 1 94 ? 4.355 2.263 3.877 1.00 92.00 94 ALA A N 1
ATOM 740 C CA . ALA A 1 94 ? 2.952 2.663 3.996 1.00 92.00 94 ALA A CA 1
ATOM 741 C C . ALA A 1 94 ? 1.987 1.464 3.993 1.00 92.00 94 ALA A C 1
ATOM 743 O O . ALA A 1 94 ? 0.955 1.478 4.667 1.00 92.00 94 ALA A O 1
ATOM 744 N N . LEU A 1 95 ? 2.313 0.422 3.227 1.00 88.75 95 LEU A N 1
ATOM 745 C CA . LEU A 1 95 ? 1.515 -0.795 3.148 1.00 88.75 95 LEU A CA 1
ATOM 746 C C . LEU A 1 95 ? 1.654 -1.673 4.400 1.00 88.75 95 LEU A C 1
ATOM 748 O O . LEU A 1 95 ? 0.663 -2.221 4.879 1.00 88.75 95 LEU A O 1
ATOM 752 N N . ALA A 1 96 ? 2.861 -1.801 4.943 1.00 88.12 96 ALA A N 1
ATOM 753 C CA . ALA A 1 96 ? 3.102 -2.557 6.163 1.00 88.12 96 ALA A CA 1
ATOM 754 C C . ALA A 1 96 ? 2.473 -1.867 7.387 1.00 88.12 96 ALA A C 1
ATOM 756 O O . ALA A 1 96 ? 1.796 -2.524 8.177 1.00 88.12 96 ALA A O 1
ATOM 757 N N . ASP A 1 97 ? 2.579 -0.537 7.480 1.00 89.50 97 ASP A N 1
ATOM 758 C CA . ASP A 1 97 ? 1.926 0.268 8.522 1.00 89.50 97 ASP A CA 1
ATOM 759 C C . ASP A 1 97 ? 0.399 0.133 8.482 1.00 89.50 97 ASP A C 1
ATOM 761 O O . ASP A 1 97 ? -0.263 0.070 9.523 1.00 89.50 97 ASP A O 1
ATOM 765 N N . HIS A 1 98 ? -0.177 0.042 7.281 1.00 88.69 98 HIS A N 1
ATOM 766 C CA . HIS A 1 98 ? -1.599 -0.226 7.102 1.00 88.69 98 HIS A CA 1
ATOM 767 C C . HIS A 1 98 ? -2.009 -1.570 7.694 1.00 88.69 98 HIS A C 1
ATOM 769 O O . HIS A 1 98 ? -2.949 -1.625 8.490 1.00 88.69 98 HIS A O 1
ATOM 775 N N . PHE A 1 99 ? -1.304 -2.647 7.339 1.00 84.25 99 PHE A N 1
ATOM 776 C CA . PHE A 1 99 ? -1.605 -3.970 7.878 1.00 84.25 99 PHE A CA 1
ATOM 777 C C . PHE A 1 99 ? -1.412 -4.020 9.390 1.00 84.25 99 PHE A C 1
ATOM 779 O O . PHE A 1 99 ? -2.278 -4.545 10.085 1.00 84.25 99 PHE A O 1
ATOM 786 N N . HIS A 1 100 ? -0.357 -3.395 9.913 1.00 82.12 100 HIS A N 1
ATOM 787 C CA . HIS A 1 100 ? -0.135 -3.293 11.355 1.00 82.12 100 HIS A CA 1
ATOM 788 C C . HIS A 1 100 ? -1.286 -2.590 12.070 1.00 82.12 100 HIS A C 1
ATOM 790 O O . HIS A 1 100 ? -1.788 -3.066 13.086 1.00 82.12 100 HIS A O 1
ATOM 796 N N . THR A 1 101 ? -1.741 -1.465 11.514 1.00 82.69 101 THR A N 1
ATOM 797 C CA . THR A 1 101 ? -2.843 -0.679 12.077 1.00 82.69 101 THR A CA 1
ATOM 798 C C . THR A 1 101 ? -4.148 -1.476 12.063 1.00 82.69 101 THR A C 1
ATOM 800 O O . THR A 1 101 ? -4.875 -1.470 13.053 1.00 82.69 101 THR A O 1
ATOM 803 N N . LEU A 1 102 ? -4.439 -2.199 10.975 1.00 80.38 102 LEU A N 1
ATOM 804 C CA . LEU A 1 102 ? -5.632 -3.045 10.885 1.00 80.38 102 LEU A CA 1
ATOM 805 C C . LEU A 1 102 ? -5.593 -4.238 11.834 1.00 80.38 102 LEU A C 1
ATOM 807 O O . LEU A 1 102 ? -6.617 -4.558 12.427 1.00 80.38 102 LEU A O 1
ATOM 811 N N . LEU A 1 103 ? -4.440 -4.887 11.984 1.00 81.69 103 LEU A N 1
ATOM 812 C CA . LEU A 1 103 ? -4.293 -6.040 12.870 1.00 81.69 103 LEU A CA 1
ATOM 813 C C . LEU A 1 103 ? -4.334 -5.647 14.356 1.00 81.69 103 LEU A C 1
ATOM 815 O O . LEU A 1 103 ? -4.730 -6.458 15.188 1.00 81.69 103 LEU A O 1
ATOM 819 N N . LYS A 1 104 ? -3.972 -4.402 14.696 1.00 82.38 104 LYS A N 1
ATOM 820 C CA . LYS A 1 104 ? -4.158 -3.834 16.045 1.00 82.38 104 LYS A CA 1
ATOM 821 C C . LYS A 1 104 ? -5.572 -3.325 16.312 1.00 82.38 104 LYS A C 1
ATOM 823 O O . LYS A 1 104 ? -5.926 -3.098 17.469 1.00 82.38 104 LYS A O 1
ATOM 828 N N . ALA A 1 105 ? -6.353 -3.074 15.266 1.00 79.44 105 ALA A N 1
ATOM 829 C CA . ALA A 1 105 ? -7.705 -2.564 15.404 1.00 79.44 105 ALA A CA 1
ATOM 830 C C . ALA A 1 105 ? -8.648 -3.655 15.927 1.00 79.44 105 ALA A C 1
ATOM 832 O O . ALA A 1 105 ? -8.497 -4.836 15.626 1.00 79.44 105 ALA A O 1
ATOM 833 N N . ASN A 1 106 ? -9.664 -3.249 16.687 1.00 73.25 106 ASN A N 1
ATOM 834 C CA . ASN A 1 106 ? -10.676 -4.169 17.195 1.00 73.25 106 ASN A CA 1
ATOM 835 C C . ASN A 1 106 ? -11.898 -4.153 16.278 1.00 73.25 106 ASN A C 1
ATOM 837 O O . ASN A 1 106 ? -12.464 -3.098 15.992 1.00 73.25 106 ASN A O 1
ATOM 841 N N . GLY A 1 107 ? -12.343 -5.327 15.836 1.00 71.62 107 GLY A N 1
ATOM 842 C CA . GLY A 1 107 ? -13.539 -5.423 15.012 1.00 71.62 107 GLY A CA 1
ATOM 843 C C . GLY A 1 107 ? -13.888 -6.862 14.634 1.00 71.62 107 GLY A C 1
ATOM 844 O O . GLY A 1 107 ? -12.998 -7.623 14.268 1.00 71.62 107 GLY A O 1
ATOM 845 N N . PRO A 1 108 ? -15.177 -7.243 14.663 1.00 68.94 108 PRO A N 1
ATOM 846 C CA . PRO A 1 108 ? -15.611 -8.601 14.317 1.00 68.94 108 PRO A CA 1
ATOM 847 C C . PRO A 1 108 ? -15.537 -8.900 12.812 1.00 68.94 108 PRO A C 1
ATOM 849 O O . PRO A 1 108 ? -15.668 -10.046 12.394 1.00 68.94 108 PRO A O 1
ATOM 852 N N . HIS A 1 109 ? -15.366 -7.874 11.978 1.00 71.19 109 HIS A N 1
ATOM 853 C CA . HIS A 1 109 ? -15.263 -7.994 10.529 1.00 71.19 109 HIS A CA 1
ATOM 854 C C . HIS A 1 109 ? -14.461 -6.827 9.947 1.00 71.19 109 HIS A C 1
ATOM 856 O O . HIS A 1 109 ? -14.308 -5.778 10.572 1.00 71.19 109 HIS A O 1
ATOM 862 N N . TYR A 1 110 ? -14.016 -6.978 8.701 1.00 69.25 110 TYR A N 1
ATOM 863 C CA . TYR A 1 110 ? -13.154 -6.018 8.006 1.00 69.25 110 TYR A CA 1
ATOM 864 C C . TYR A 1 110 ? -13.636 -4.559 8.081 1.00 69.25 110 TYR A C 1
ATOM 866 O O . TYR A 1 110 ? -12.871 -3.678 8.460 1.00 69.25 110 TYR A O 1
ATOM 874 N N . ASN A 1 111 ? -14.919 -4.292 7.809 1.00 76.12 111 ASN A N 1
ATOM 875 C CA . ASN A 1 111 ? -15.444 -2.921 7.865 1.00 76.12 111 ASN A CA 1
ATOM 876 C C . ASN A 1 111 ? -15.299 -2.299 9.266 1.00 76.12 111 ASN A C 1
ATOM 878 O O . ASN A 1 111 ? -15.023 -1.109 9.379 1.00 76.12 111 ASN A O 1
ATOM 882 N N . ALA A 1 112 ? -15.452 -3.096 10.330 1.00 73.38 112 ALA A N 1
ATOM 883 C CA . ALA A 1 112 ? -15.265 -2.628 11.699 1.00 73.38 112 ALA A CA 1
ATOM 884 C C . ALA A 1 112 ? -13.783 -2.374 12.005 1.00 73.38 112 ALA A C 1
ATOM 886 O O . ALA A 1 112 ? -13.476 -1.369 12.638 1.00 73.38 112 ALA A O 1
ATOM 887 N N . LEU A 1 113 ? -12.872 -3.207 11.484 1.00 77.75 113 LEU A N 1
ATOM 888 C CA . LEU A 1 113 ? -11.426 -2.970 11.583 1.00 77.75 113 LEU A CA 1
ATOM 889 C C . LEU A 1 113 ? -11.033 -1.652 10.912 1.00 77.75 113 LEU A C 1
ATOM 891 O O . LEU A 1 113 ? -10.344 -0.843 11.518 1.00 77.75 113 LEU A O 1
ATOM 895 N N . ILE A 1 114 ? -11.525 -1.389 9.698 1.00 80.00 114 ILE A N 1
ATOM 896 C CA . ILE A 1 114 ? -11.243 -0.142 8.968 1.00 80.00 114 ILE A CA 1
ATOM 897 C C . ILE A 1 114 ? -11.810 1.071 9.714 1.00 80.00 114 ILE A C 1
ATOM 899 O O . ILE A 1 114 ? -11.112 2.073 9.867 1.00 80.00 114 ILE A O 1
ATOM 903 N N . ARG A 1 115 ? -13.049 0.984 10.221 1.00 84.81 115 ARG A N 1
ATOM 904 C CA . ARG A 1 115 ? -13.646 2.043 11.050 1.00 84.81 115 ARG A CA 1
ATOM 905 C C . ARG A 1 115 ? -12.820 2.298 12.310 1.00 84.81 115 ARG A C 1
ATOM 907 O O . ARG A 1 115 ? -12.540 3.450 12.613 1.00 84.81 115 ARG A O 1
ATOM 914 N N . SER A 1 116 ? -12.406 1.244 13.013 1.00 85.94 116 SER A N 1
ATOM 915 C CA . SER A 1 116 ? -11.602 1.357 14.233 1.00 85.94 116 SER A CA 1
ATOM 916 C C . SER A 1 116 ? -10.192 1.887 13.957 1.00 85.94 116 SER A C 1
ATOM 918 O O . SER A 1 116 ? -9.680 2.652 14.765 1.00 85.94 116 SER A O 1
ATOM 920 N N . ALA A 1 117 ? -9.576 1.504 12.839 1.00 86.19 117 ALA A N 1
ATOM 921 C CA . ALA A 1 117 ? -8.231 1.923 12.453 1.00 86.19 117 ALA A CA 1
ATOM 922 C C . ALA A 1 117 ? -8.173 3.383 11.983 1.00 86.19 117 ALA A C 1
ATOM 924 O O . ALA A 1 117 ? -7.257 4.115 12.342 1.00 86.19 117 ALA A O 1
ATOM 925 N N . TYR A 1 118 ? -9.141 3.812 11.167 1.00 89.31 118 TYR A N 1
ATOM 926 C CA . TYR A 1 118 ? -9.093 5.113 10.490 1.00 89.31 118 TYR A CA 1
ATOM 927 C C . TYR A 1 118 ? -10.034 6.163 11.083 1.00 89.31 118 TYR A C 1
ATOM 929 O O . TYR A 1 118 ? -9.897 7.346 10.762 1.00 89.31 118 TYR A O 1
ATOM 937 N N . ALA A 1 119 ? -10.973 5.763 11.942 1.00 91.69 119 ALA A N 1
ATOM 938 C CA . ALA A 1 119 ? -12.003 6.577 12.600 1.00 91.69 119 ALA A CA 1
ATOM 939 C C . ALA A 1 119 ? -13.018 7.266 11.667 1.00 91.69 119 ALA A C 1
ATOM 941 O O . ALA A 1 119 ? -14.184 7.408 12.027 1.00 91.69 119 ALA A O 1
ATOM 942 N N . SER A 1 120 ? -12.617 7.682 10.465 1.00 93.25 120 SER A N 1
ATOM 943 C CA . SER A 1 120 ? -13.469 8.386 9.513 1.00 93.25 120 SER A CA 1
ATOM 944 C C . SER A 1 120 ? -13.195 7.981 8.068 1.00 93.25 120 SER A C 1
ATOM 946 O O . SER A 1 120 ? -12.082 7.597 7.692 1.00 93.25 120 SER A O 1
ATOM 948 N N . LYS A 1 121 ? -14.221 8.163 7.231 1.00 91.44 121 LYS A N 1
ATOM 949 C CA . LYS A 1 121 ? -14.143 8.005 5.776 1.00 91.44 121 LYS A CA 1
ATOM 950 C C . LYS A 1 121 ? -13.037 8.864 5.166 1.00 91.44 121 LYS A C 1
ATOM 952 O O . LYS A 1 121 ? -12.284 8.388 4.324 1.00 91.44 121 LYS A O 1
ATOM 957 N N . THR A 1 122 ? -12.923 10.118 5.607 1.00 93.50 122 THR A N 1
ATOM 958 C CA . THR A 1 122 ? -11.925 11.073 5.108 1.00 93.50 122 THR A CA 1
ATOM 959 C C . THR A 1 122 ? -10.505 10.583 5.367 1.00 93.50 122 THR A C 1
ATOM 961 O O . THR A 1 122 ? -9.692 10.584 4.447 1.00 93.50 122 THR A O 1
ATOM 964 N N . ASN A 1 123 ? -10.218 10.096 6.577 1.00 91.81 123 ASN A N 1
ATOM 965 C CA . ASN A 1 123 ? -8.897 9.566 6.922 1.00 91.81 123 ASN A CA 1
ATOM 966 C C . ASN A 1 123 ? -8.561 8.312 6.109 1.00 91.81 123 ASN A C 1
ATOM 968 O O . ASN A 1 123 ? -7.447 8.180 5.605 1.00 91.81 123 ASN A O 1
ATOM 972 N N . TYR A 1 124 ? -9.534 7.413 5.939 1.00 88.50 124 TYR A N 1
ATOM 973 C CA . TYR A 1 124 ? -9.343 6.211 5.133 1.00 88.50 124 TYR A CA 1
ATOM 974 C C . TYR A 1 124 ? -9.083 6.542 3.655 1.00 88.50 124 TYR A C 1
ATOM 976 O O . TYR A 1 124 ? -8.172 5.983 3.043 1.00 88.50 124 TYR A O 1
ATOM 984 N N . LEU A 1 125 ? -9.830 7.492 3.085 1.00 89.12 125 LEU A N 1
ATOM 985 C CA . LEU A 1 125 ? -9.617 7.957 1.714 1.00 89.12 125 LEU A CA 1
ATOM 986 C C . LEU A 1 125 ? -8.280 8.685 1.548 1.00 89.12 125 LEU A C 1
ATOM 988 O O . LEU A 1 125 ? -7.609 8.481 0.539 1.00 89.12 125 LEU A O 1
ATOM 992 N N . LEU A 1 126 ? -7.863 9.491 2.528 1.00 91.94 126 LEU A N 1
ATOM 993 C CA . LEU A 1 126 ? -6.556 10.149 2.514 1.00 91.94 126 LEU A CA 1
ATOM 994 C C . LEU A 1 126 ? -5.428 9.114 2.455 1.00 91.94 126 LEU A C 1
ATOM 996 O O . LEU A 1 126 ? -4.558 9.210 1.590 1.00 91.94 126 LEU A O 1
ATOM 1000 N N . PHE A 1 127 ? -5.500 8.086 3.303 1.00 90.19 127 PHE A N 1
ATOM 1001 C CA . PHE A 1 127 ? -4.568 6.963 3.270 1.00 90.19 127 PHE A CA 1
ATOM 1002 C C . PHE A 1 127 ? -4.593 6.240 1.912 1.00 90.19 127 PHE A C 1
ATOM 1004 O O . PHE A 1 127 ? -3.548 6.011 1.307 1.00 90.19 127 PHE A O 1
ATOM 1011 N N . CYS A 1 128 ? -5.781 5.930 1.387 1.00 86.44 128 CYS A N 1
ATOM 1012 C CA . CYS A 1 128 ? -5.940 5.278 0.086 1.00 86.44 128 CYS A CA 1
ATOM 1013 C C . CYS A 1 128 ? -5.294 6.071 -1.058 1.00 86.44 128 CYS A C 1
ATOM 1015 O O . CYS A 1 128 ? -4.674 5.474 -1.944 1.00 86.44 128 CYS A O 1
ATOM 1017 N N . ASN A 1 129 ? -5.431 7.398 -1.038 1.00 87.56 129 ASN A N 1
ATOM 1018 C CA . ASN A 1 129 ? -4.822 8.291 -2.020 1.00 87.56 129 ASN A CA 1
ATOM 1019 C C . ASN A 1 129 ? -3.292 8.284 -1.888 1.00 87.56 129 ASN A C 1
ATOM 1021 O O . ASN A 1 129 ? -2.594 8.144 -2.890 1.00 87.56 129 ASN A O 1
ATOM 1025 N N . GLN A 1 130 ? -2.773 8.388 -0.661 1.00 91.12 130 GLN A N 1
ATOM 1026 C CA . GLN A 1 130 ? -1.334 8.351 -0.383 1.00 91.12 130 GLN A CA 1
ATOM 1027 C C . GLN A 1 130 ? -0.709 7.024 -0.828 1.00 91.12 130 GLN A C 1
ATOM 1029 O O . GLN A 1 130 ? 0.280 7.028 -1.559 1.00 91.12 130 GLN A O 1
ATOM 1034 N N . LEU A 1 131 ? -1.323 5.892 -0.471 1.00 88.31 131 LEU A N 1
ATOM 1035 C CA . LEU A 1 131 ? -0.861 4.568 -0.881 1.00 88.31 131 LEU A CA 1
ATOM 1036 C C . LEU A 1 131 ? -0.854 4.423 -2.410 1.00 88.31 131 LEU A C 1
ATOM 1038 O O . LEU A 1 131 ? 0.102 3.899 -2.975 1.00 88.31 131 LEU A O 1
ATOM 1042 N N . GLY A 1 132 ? -1.904 4.909 -3.085 1.00 85.56 132 GLY A N 1
ATOM 1043 C CA . GLY A 1 132 ? -1.979 4.904 -4.548 1.00 85.56 132 GLY A CA 1
ATO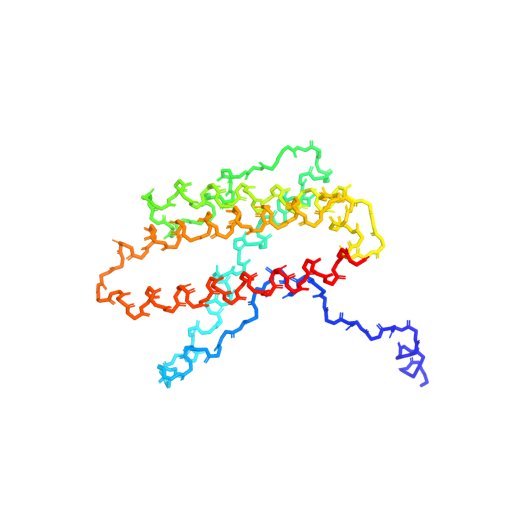M 1044 C C . GLY A 1 132 ? -0.902 5.769 -5.210 1.00 85.56 132 GLY A C 1
ATOM 1045 O O . GLY A 1 132 ? -0.340 5.374 -6.228 1.00 85.56 132 GLY A O 1
ATOM 1046 N N . GLN A 1 133 ? -0.570 6.920 -4.621 1.00 89.62 133 GLN A N 1
ATOM 1047 C CA . GLN A 1 133 ? 0.503 7.779 -5.121 1.00 89.62 133 GLN A CA 1
ATOM 1048 C C . GLN A 1 133 ? 1.879 7.122 -4.964 1.00 89.62 133 GLN A C 1
ATOM 1050 O O . GLN A 1 133 ? 2.691 7.193 -5.882 1.00 89.62 133 GLN A O 1
ATOM 1055 N N . LEU A 1 134 ? 2.140 6.461 -3.833 1.00 89.50 134 LEU A N 1
ATOM 1056 C CA . LEU A 1 134 ? 3.396 5.743 -3.597 1.00 89.50 134 LEU A CA 1
ATOM 1057 C C . LEU A 1 134 ? 3.574 4.569 -4.569 1.00 89.50 134 LEU A C 1
ATOM 1059 O O . LEU A 1 134 ? 4.636 4.433 -5.176 1.00 89.50 134 LEU A O 1
ATOM 1063 N N . GLU A 1 135 ? 2.519 3.777 -4.778 1.00 87.00 135 GLU A N 1
ATOM 1064 C CA . GLU A 1 135 ? 2.512 2.681 -5.757 1.00 87.00 135 GLU A CA 1
ATOM 1065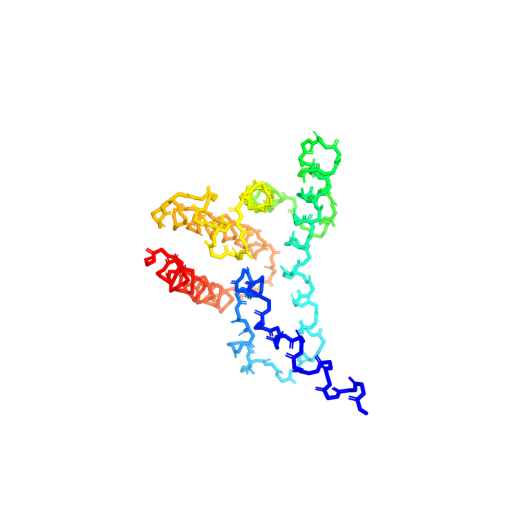 C C . GLU A 1 135 ? 2.772 3.197 -7.181 1.00 87.00 135 GLU A C 1
ATOM 1067 O O . GLU A 1 135 ? 3.549 2.607 -7.935 1.00 87.00 135 GLU A O 1
ATOM 1072 N N . HIS A 1 136 ? 2.170 4.333 -7.543 1.00 85.19 136 HIS A N 1
ATOM 1073 C CA . HIS A 1 136 ? 2.371 4.955 -8.848 1.00 85.19 136 HIS A CA 1
ATOM 1074 C C . HIS A 1 136 ? 3.810 5.452 -9.042 1.00 85.19 136 HIS A C 1
ATOM 1076 O O . HIS A 1 136 ? 4.423 5.154 -10.065 1.00 85.19 136 HIS A O 1
ATOM 1082 N N . THR A 1 137 ? 4.375 6.145 -8.049 1.00 87.69 137 THR A N 1
ATOM 1083 C CA . THR A 1 137 ? 5.774 6.597 -8.075 1.00 87.69 137 THR A CA 1
ATOM 1084 C C . THR A 1 137 ? 6.735 5.421 -8.247 1.00 87.69 137 THR A C 1
ATOM 1086 O O . THR A 1 137 ? 7.642 5.486 -9.075 1.00 87.69 137 THR A O 1
ATOM 1089 N N . PHE A 1 138 ? 6.516 4.324 -7.514 1.00 85.19 138 PHE A N 1
ATOM 1090 C CA . PHE A 1 138 ? 7.291 3.094 -7.682 1.00 85.19 138 PHE A CA 1
ATOM 1091 C C . PHE A 1 138 ? 7.160 2.530 -9.103 1.00 85.19 138 PHE A C 1
ATOM 1093 O O . PHE A 1 138 ? 8.166 2.254 -9.754 1.00 85.19 138 PHE A O 1
ATOM 1100 N N . THR A 1 139 ? 5.933 2.419 -9.611 1.00 78.75 139 THR A N 1
ATOM 1101 C CA . THR A 1 139 ? 5.659 1.866 -10.943 1.00 78.75 139 THR A CA 1
ATOM 1102 C C . THR A 1 139 ? 6.358 2.669 -12.049 1.00 78.75 139 THR A C 1
ATOM 1104 O O . THR A 1 139 ? 6.999 2.086 -12.922 1.00 78.75 139 THR A O 1
ATOM 1107 N N . LEU A 1 140 ? 6.313 4.004 -11.989 1.00 80.62 140 LEU A N 1
ATOM 1108 C CA . LEU A 1 140 ? 7.032 4.871 -12.931 1.00 80.62 140 LEU A CA 1
ATOM 1109 C C . LEU A 1 140 ? 8.555 4.694 -12.839 1.00 80.62 140 LEU A C 1
ATOM 1111 O O . LEU A 1 140 ? 9.237 4.626 -13.864 1.00 80.62 140 LEU A O 1
ATOM 1115 N N . ALA A 1 141 ? 9.094 4.579 -11.624 1.00 80.69 141 ALA A N 1
ATOM 1116 C CA . ALA A 1 141 ? 10.525 4.371 -11.414 1.00 80.69 141 ALA A CA 1
ATOM 1117 C C . ALA A 1 141 ? 11.028 3.037 -11.996 1.00 80.69 141 ALA A C 1
ATOM 1119 O O . ALA A 1 141 ? 12.184 2.949 -12.405 1.00 80.69 141 ALA A O 1
ATOM 1120 N N . VAL A 1 142 ? 10.169 2.014 -12.065 1.00 78.50 142 VAL A N 1
ATOM 1121 C CA . VAL A 1 142 ? 10.480 0.737 -12.729 1.00 78.50 142 VAL A CA 1
ATOM 1122 C C . VAL A 1 142 ? 10.405 0.869 -14.252 1.00 78.50 142 VAL A C 1
ATOM 1124 O O . VAL A 1 142 ? 11.302 0.411 -14.952 1.00 78.50 142 VAL A O 1
ATOM 1127 N N . ILE A 1 143 ? 9.364 1.516 -14.781 1.00 73.19 143 ILE A N 1
ATOM 1128 C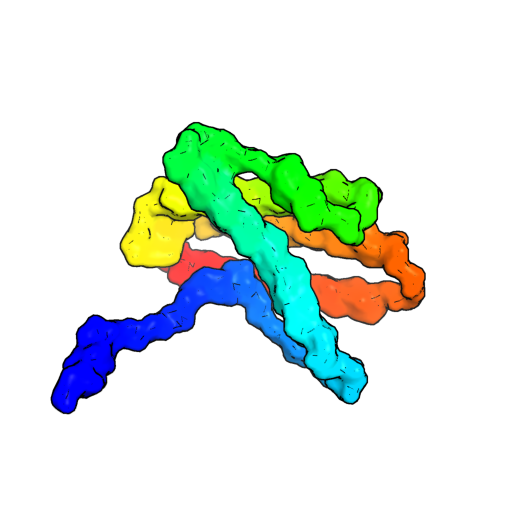 CA . ILE A 1 143 ? 9.112 1.579 -16.234 1.00 73.19 143 ILE A CA 1
ATOM 1129 C C . ILE A 1 143 ? 10.139 2.412 -16.970 1.00 73.19 143 ILE A C 1
ATOM 1131 O O . ILE A 1 143 ? 10.558 2.026 -18.050 1.00 73.19 143 ILE A O 1
ATOM 1135 N N . THR A 1 144 ? 10.600 3.503 -16.363 1.00 70.62 144 THR A N 1
ATOM 1136 C CA . THR A 1 144 ? 11.668 4.353 -16.919 1.00 70.62 144 THR A CA 1
ATOM 1137 C C 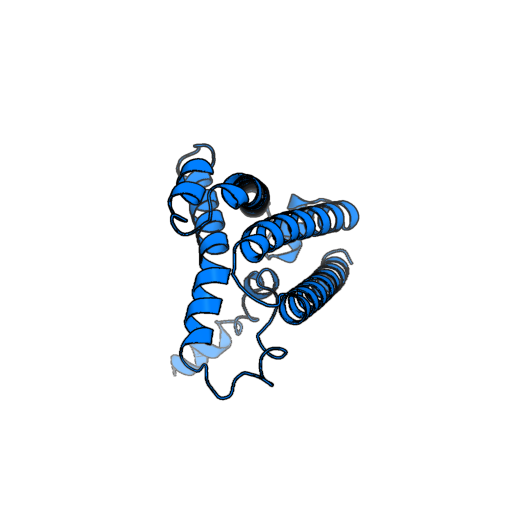. THR A 1 144 ? 13.002 3.624 -17.147 1.00 70.62 144 THR A C 1
ATOM 1139 O O . THR A 1 144 ? 13.944 4.229 -17.658 1.00 70.62 144 THR A O 1
ATOM 1142 N N . LYS A 1 145 ? 13.113 2.347 -16.757 1.00 67.81 145 LYS A N 1
ATOM 1143 C CA . LYS A 1 145 ? 14.280 1.479 -16.964 1.00 67.81 145 LYS A CA 1
ATOM 1144 C C . LYS A 1 145 ? 14.032 0.302 -17.902 1.00 67.81 145 LYS A C 1
ATOM 1146 O O . LYS A 1 145 ? 14.970 -0.436 -18.178 1.00 67.81 145 LYS A O 1
ATOM 1151 N N . ILE A 1 146 ? 12.801 0.104 -18.359 1.00 65.19 146 ILE A N 1
ATOM 1152 C CA . ILE A 1 146 ? 12.491 -0.900 -19.376 1.00 65.19 146 ILE A CA 1
ATOM 1153 C C . ILE A 1 146 ? 12.818 -0.262 -20.730 1.00 65.19 146 ILE A C 1
ATOM 1155 O O . ILE A 1 146 ? 12.478 0.891 -20.942 1.00 65.19 146 ILE A O 1
ATOM 1159 N N . ASP A 1 147 ? 13.469 -0.971 -21.647 1.00 52.22 147 ASP A N 1
ATOM 1160 C CA . ASP A 1 147 ? 13.688 -0.452 -23.003 1.00 52.22 147 ASP A CA 1
ATOM 1161 C C . ASP A 1 147 ? 12.409 -0.625 -23.848 1.00 52.22 147 ASP A C 1
ATOM 1163 O O . ASP A 1 147 ? 11.858 -1.726 -23.921 1.00 52.22 147 ASP A O 1
ATOM 1167 N N . GLY A 1 148 ? 11.924 0.443 -24.497 1.00 62.81 148 GLY A N 1
ATOM 1168 C CA . GLY A 1 148 ? 10.823 0.381 -25.472 1.00 62.81 148 GLY A CA 1
ATOM 1169 C C . GLY A 1 148 ? 9.859 1.573 -25.451 1.00 62.81 148 GLY A C 1
ATOM 1170 O O . GLY A 1 148 ? 10.015 2.514 -24.681 1.00 62.81 148 GLY A O 1
ATOM 1171 N N . GLU A 1 149 ? 8.834 1.537 -26.307 1.00 61.69 149 GLU A N 1
ATOM 1172 C CA . GLU A 1 149 ? 7.725 2.497 -26.247 1.00 61.69 149 GLU A CA 1
ATOM 1173 C C . GLU A 1 149 ? 6.852 2.221 -25.014 1.00 61.69 149 GLU A C 1
ATOM 1175 O O . GLU A 1 149 ? 6.325 1.121 -24.830 1.00 61.69 149 GLU A O 1
ATOM 1180 N N . HIS A 1 150 ? 6.692 3.229 -24.156 1.00 66.94 150 HIS A N 1
ATOM 1181 C CA . HIS A 1 150 ? 5.957 3.099 -22.893 1.00 66.94 150 HIS A CA 1
ATOM 1182 C C . HIS A 1 150 ? 4.571 3.732 -22.908 1.00 66.94 150 HIS A C 1
ATOM 1184 O O . HIS A 1 150 ? 3.865 3.619 -21.913 1.00 66.94 150 HIS A O 1
ATOM 1190 N N . GLU A 1 151 ? 4.165 4.402 -23.985 1.00 67.50 151 GLU A N 1
ATOM 1191 C CA . GLU A 1 151 ? 2.924 5.186 -24.002 1.00 67.50 151 GLU A CA 1
ATOM 1192 C C . GLU A 1 151 ? 1.687 4.306 -23.745 1.00 67.50 151 GLU A C 1
ATOM 1194 O O . GLU A 1 151 ? 0.902 4.593 -22.838 1.00 67.50 151 GLU A O 1
ATOM 1199 N N . ASP A 1 152 ? 1.605 3.152 -24.415 1.00 62.41 152 ASP A N 1
ATOM 1200 C CA . ASP A 1 152 ? 0.582 2.125 -24.172 1.00 62.41 152 ASP A CA 1
ATOM 1201 C C . ASP A 1 152 ? 0.601 1.616 -22.720 1.00 62.41 152 ASP A C 1
ATOM 1203 O O . ASP A 1 152 ? -0.438 1.441 -22.081 1.00 62.41 152 ASP A O 1
ATOM 1207 N N . VAL A 1 153 ? 1.796 1.372 -22.174 1.00 66.00 153 VAL A N 1
ATOM 1208 C CA . VAL A 1 153 ? 1.978 0.823 -20.822 1.00 66.00 153 VAL A CA 1
ATOM 1209 C C . VAL A 1 153 ? 1.552 1.845 -19.766 1.00 66.00 153 VAL A C 1
ATOM 1211 O O . VAL A 1 153 ? 0.836 1.506 -18.823 1.00 66.00 153 VAL A O 1
ATOM 1214 N N . LEU A 1 154 ? 1.939 3.108 -19.947 1.00 68.69 154 LEU A N 1
ATOM 1215 C CA . LEU A 1 154 ? 1.579 4.222 -19.076 1.00 68.69 154 LEU A CA 1
ATOM 1216 C C . LEU A 1 154 ? 0.071 4.489 -19.100 1.00 68.69 154 LEU A C 1
ATOM 1218 O O . LEU A 1 154 ? -0.520 4.690 -18.038 1.00 68.69 154 LEU A O 1
ATOM 1222 N N . ALA A 1 155 ? -0.567 4.419 -20.273 1.00 68.38 155 ALA A N 1
ATOM 1223 C CA . ALA A 1 155 ? -2.017 4.546 -20.397 1.00 68.38 155 ALA A CA 1
ATOM 1224 C C . ALA A 1 155 ? -2.752 3.445 -19.616 1.00 68.38 155 ALA A C 1
ATOM 1226 O O . ALA A 1 155 ? -3.709 3.722 -18.886 1.00 68.38 155 ALA A O 1
ATOM 1227 N N . VAL A 1 156 ? -2.269 2.201 -19.697 1.00 68.75 156 VAL A N 1
ATOM 1228 C CA . VAL A 1 156 ? -2.854 1.092 -18.936 1.00 68.75 156 VAL A CA 1
ATOM 1229 C C . VAL A 1 156 ? -2.664 1.279 -17.430 1.00 68.75 156 VAL A C 1
ATOM 1231 O O . VAL A 1 156 ? -3.613 1.095 -16.672 1.00 68.75 156 VAL A O 1
ATOM 1234 N N . ILE A 1 157 ? -1.487 1.707 -16.974 1.00 68.31 157 ILE A N 1
ATOM 1235 C CA . ILE A 1 157 ? -1.234 1.969 -15.545 1.00 68.31 157 ILE A CA 1
ATOM 1236 C C . ILE A 1 157 ? -2.114 3.090 -15.013 1.00 68.31 157 ILE A C 1
ATOM 1238 O O . ILE A 1 157 ? -2.625 3.002 -13.895 1.00 68.31 157 ILE A O 1
ATOM 1242 N N . GLN A 1 158 ? -2.319 4.133 -15.813 1.00 73.25 158 GLN A N 1
ATOM 1243 C CA . GLN A 1 158 ? -3.212 5.221 -15.457 1.00 73.25 158 GLN A CA 1
ATOM 1244 C C . GLN A 1 158 ? -4.660 4.722 -15.327 1.00 73.25 158 GLN A C 1
ATOM 1246 O O . GLN A 1 158 ? -5.296 4.959 -14.301 1.00 73.25 158 GLN A O 1
ATOM 1251 N N . SER A 1 159 ? -5.144 3.941 -16.298 1.00 71.94 159 SER A N 1
ATOM 1252 C CA . SER A 1 159 ? -6.472 3.312 -16.248 1.00 71.94 159 SER A CA 1
ATOM 1253 C C . SER A 1 159 ? -6.641 2.386 -15.035 1.00 71.94 159 SER A C 1
ATOM 1255 O O . SER A 1 159 ? -7.678 2.404 -14.359 1.00 71.94 159 SER A O 1
ATOM 1257 N N . MET A 1 160 ? -5.601 1.612 -14.706 1.00 68.00 160 MET A N 1
ATOM 1258 C CA . MET A 1 160 ? -5.567 0.775 -13.509 1.00 68.00 160 MET A CA 1
ATOM 1259 C C . MET A 1 160 ? -5.725 1.630 -12.257 1.00 68.00 160 MET A C 1
ATOM 1261 O O . MET A 1 160 ? -6.629 1.378 -11.463 1.00 68.00 160 MET A O 1
ATOM 1265 N N . ARG A 1 161 ? -4.895 2.666 -12.100 1.00 72.62 161 ARG A N 1
ATOM 1266 C CA . ARG A 1 161 ? -4.932 3.569 -10.945 1.00 72.62 161 ARG A CA 1
ATOM 1267 C C . ARG A 1 161 ? -6.324 4.156 -10.740 1.00 72.62 161 ARG A C 1
ATOM 1269 O O . ARG A 1 161 ? -6.849 4.092 -9.629 1.00 72.62 161 ARG A O 1
ATOM 1276 N N . ASP A 1 162 ? -6.939 4.664 -11.801 1.00 75.88 162 ASP A N 1
ATOM 1277 C CA . ASP A 1 162 ? -8.265 5.281 -11.731 1.00 75.88 162 ASP A CA 1
ATOM 1278 C C . ASP A 1 162 ? -9.341 4.267 -11.313 1.00 75.88 162 ASP A C 1
ATOM 1280 O O . ASP A 1 162 ? -10.195 4.563 -10.471 1.00 75.88 162 ASP A O 1
ATOM 1284 N N . SER A 1 163 ? -9.243 3.033 -11.815 1.00 73.50 163 SER A N 1
ATOM 1285 C CA . SER A 1 163 ? -10.135 1.932 -11.438 1.00 73.50 163 SER A CA 1
ATOM 1286 C C . SER A 1 163 ? -9.984 1.548 -9.963 1.00 73.50 163 SER A C 1
ATOM 1288 O O . SER A 1 163 ? -10.982 1.434 -9.249 1.00 73.50 163 SER A O 1
ATOM 1290 N N . VAL A 1 164 ? -8.747 1.412 -9.467 1.00 71.25 164 VAL A N 1
ATOM 1291 C CA . VAL A 1 164 ? -8.474 1.129 -8.045 1.00 71.25 164 VAL A CA 1
ATOM 1292 C C . VAL A 1 164 ? -9.021 2.239 -7.156 1.00 71.25 164 VAL A C 1
ATOM 1294 O O . VAL A 1 164 ? -9.641 1.973 -6.128 1.00 71.25 164 VAL A O 1
ATOM 1297 N N . MET A 1 165 ? -8.812 3.491 -7.550 1.00 75.75 165 MET A N 1
ATOM 1298 C CA . MET A 1 165 ? -9.274 4.653 -6.800 1.00 75.75 165 MET A CA 1
ATOM 1299 C C . MET A 1 165 ? -10.795 4.711 -6.712 1.00 75.75 165 MET A C 1
ATOM 1301 O O . MET A 1 165 ? -11.332 5.002 -5.643 1.00 75.75 165 MET A O 1
ATOM 1305 N N . LYS A 1 166 ? -11.495 4.386 -7.804 1.00 78.19 166 LYS A N 1
ATOM 1306 C CA . LYS A 1 166 ? -12.953 4.265 -7.802 1.00 78.19 166 LYS A CA 1
ATOM 1307 C C . LYS A 1 166 ? -13.418 3.169 -6.842 1.00 78.19 166 LYS A C 1
ATOM 1309 O O . LYS A 1 166 ? -14.221 3.450 -5.963 1.00 78.19 166 LYS A O 1
ATOM 1314 N N . LEU A 1 167 ? -12.839 1.971 -6.929 1.00 77.56 167 LEU A N 1
ATOM 1315 C CA . LEU A 1 167 ? -13.180 0.858 -6.035 1.00 77.56 167 LEU A CA 1
ATOM 1316 C C . LEU A 1 167 ? -12.932 1.193 -4.559 1.00 77.56 167 LEU A C 1
ATOM 1318 O O . LEU A 1 167 ? -13.749 0.861 -3.706 1.00 77.56 167 LEU A O 1
ATOM 1322 N N . ARG A 1 168 ? -11.829 1.883 -4.243 1.00 77.94 168 ARG A N 1
ATOM 1323 C CA . ARG A 1 168 ? -11.530 2.338 -2.875 1.00 77.94 168 ARG A CA 1
ATOM 1324 C C . ARG A 1 168 ? -12.553 3.355 -2.372 1.00 77.94 168 ARG A C 1
ATOM 1326 O O . ARG A 1 168 ? -12.885 3.329 -1.190 1.00 77.94 168 ARG A O 1
ATOM 1333 N N . ARG A 1 169 ? -13.069 4.226 -3.246 1.00 81.25 169 ARG A N 1
ATOM 1334 C CA . ARG A 1 169 ? -14.161 5.153 -2.909 1.00 81.25 169 ARG A CA 1
ATOM 1335 C C . ARG A 1 169 ? -15.468 4.413 -2.666 1.00 81.25 169 ARG A C 1
ATOM 1337 O O . ARG A 1 169 ? -16.042 4.597 -1.602 1.00 81.25 169 ARG A O 1
ATOM 1344 N N . ASP A 1 170 ? -15.866 3.523 -3.570 1.00 79.94 170 ASP A N 1
ATOM 1345 C CA . ASP A 1 170 ? -17.085 2.716 -3.424 1.00 79.94 170 ASP A CA 1
ATOM 1346 C C . ASP A 1 170 ? -17.034 1.868 -2.137 1.00 79.94 170 ASP A C 1
ATOM 1348 O O . ASP A 1 170 ? -18.006 1.759 -1.386 1.00 79.94 170 ASP A O 1
ATOM 1352 N N . LEU A 1 171 ? -15.858 1.318 -1.824 1.00 74.62 171 LEU A N 1
ATOM 1353 C CA . LEU A 1 171 ? -15.616 0.615 -0.573 1.00 74.62 171 LEU A CA 1
ATOM 1354 C C . LEU A 1 171 ? -15.730 1.552 0.631 1.00 74.62 171 LEU A C 1
ATOM 1356 O O . LEU A 1 171 ? -16.427 1.213 1.580 1.00 74.62 171 LEU A O 1
ATOM 1360 N N . ALA A 1 172 ? -15.075 2.714 0.612 1.00 81.38 172 ALA A N 1
ATOM 1361 C CA . ALA A 1 172 ? -15.156 3.688 1.698 1.00 81.38 172 ALA A CA 1
ATOM 1362 C C . ALA A 1 172 ? -16.602 4.144 1.946 1.00 81.38 172 ALA A C 1
ATOM 1364 O O . ALA A 1 172 ? -17.005 4.288 3.100 1.00 81.38 172 ALA A O 1
ATOM 1365 N N . ASP A 1 173 ? -17.385 4.316 0.880 1.00 86.50 173 ASP A N 1
ATOM 1366 C CA . ASP A 1 173 ? -18.815 4.610 0.944 1.00 86.50 173 ASP A CA 1
ATOM 1367 C C . ASP A 1 173 ? -19.557 3.482 1.658 1.00 86.50 173 ASP A C 1
ATOM 1369 O O . ASP A 1 173 ? -20.272 3.753 2.613 1.00 86.50 173 ASP A O 1
ATOM 1373 N N . SER A 1 174 ? -19.319 2.222 1.280 1.00 81.88 174 SER A N 1
ATOM 1374 C CA . SER A 1 174 ? -19.946 1.063 1.932 1.00 81.88 174 SER A CA 1
ATOM 1375 C C . SER A 1 174 ? -19.493 0.846 3.383 1.00 81.88 174 SER A C 1
ATOM 1377 O O . SER A 1 174 ? -20.255 0.343 4.210 1.00 81.88 174 SER A O 1
ATOM 1379 N N . ILE A 1 175 ? -18.247 1.210 3.708 1.00 78.12 175 ILE A N 1
ATOM 1380 C CA . ILE A 1 175 ? -17.680 1.032 5.042 1.00 78.12 175 ILE A CA 1
ATOM 1381 C C . ILE A 1 175 ? -18.193 2.108 5.977 1.00 78.12 175 ILE A C 1
ATOM 1383 O O . ILE A 1 175 ? -18.464 1.759 7.108 1.00 78.12 175 ILE A O 1
ATOM 1387 N N . PHE A 1 176 ? -18.328 3.372 5.581 1.00 84.88 176 PHE A N 1
ATOM 1388 C CA . PHE A 1 176 ? -18.616 4.481 6.506 1.00 84.88 176 PHE A CA 1
ATOM 1389 C C . PHE A 1 176 ? -20.050 5.028 6.406 1.00 84.88 176 PHE A C 1
ATOM 1391 O O . PHE A 1 176 ? -20.268 6.206 6.687 1.00 84.88 176 PHE A O 1
ATOM 1398 N N . VAL A 1 177 ? -21.008 4.170 6.031 1.00 74.75 177 VAL A N 1
ATOM 1399 C CA . VAL A 1 177 ? -22.455 4.431 6.180 1.00 74.75 177 VAL A CA 1
ATOM 1400 C C . VAL A 1 177 ? -22.855 4.501 7.648 1.00 74.75 177 VAL A C 1
ATOM 1402 O O . VAL A 1 177 ? -22.394 3.619 8.424 1.00 74.75 177 VAL A O 1
#

Secondary structure (DSSP, 8-state):
-HHHHHHHHS------GGGTSS-----TTGGGTTS-TTHHHHHHHHHHHHHHHHHHHHHHHHHH-PPP-HHHHHHT-TTS-TTTHHHHHHHHHHHHHHHHHHHHS--SSHHHHHHHHHSSHHHHHHHHHHHHHHHHHHHHHHHTTS-S--HHHHHHHHHHHHHHHHHHHHHHHHH--

Sequence (177 aa):
MAQKLCAQVLEKPKPPLWMILIPIFFIFFAQKMQQYRAGHENFVRNYLISRSRCLDAAVQSLESGSPIDVPAIVNMAADIPDTARPAYSAWITALADHFHTLLKANGPHYNALIRSAYASKTNYLLFCNQLGQLEHTFTLAVITKIDGEHEDVLAVIQSMRDSVMKLRRDLADSIFV

Foldseek 3Di:
DVVVVCVVPPPPPPPACVCLVVQDDDDVCVVVPPPPPPVPVVCVCVSCVLLVLLLVQLVVCVVVVHDRPLVVSLVVPVVQDPQLSVLSSVLSVLSSVVSNLLVPFDDPGNLNSLCRSQVALVSQLVSQVVSLVSVVSSVVSRVVPDDDDCPVVVVVSVVSSVSSSVSSNVVSVVSHD

Radius of gyration: 18.47 Å; chains: 1; bounding box: 44×48×47 Å